Protein AF-A0A4Y3RTJ9-F1 (afdb_monomer)

Solvent-accessible surface area (backbone atoms only — not comparable to full-atom values): 9990 Å² total; per-residue (Å²): 138,80,82,85,71,85,78,72,70,74,82,81,74,58,22,88,74,75,71,53,76,77,57,84,62,80,76,72,77,71,94,59,103,63,83,80,79,71,45,93,40,73,66,45,46,49,51,51,48,50,71,74,58,58,79,80,72,78,69,58,68,41,58,15,80,60,82,54,52,73,35,67,49,74,90,59,96,73,84,76,72,59,45,78,41,74,64,41,48,50,49,48,52,51,50,50,54,50,52,52,51,50,54,50,51,53,53,51,53,51,52,51,53,52,50,53,50,51,50,50,53,51,50,44,60,72,71,46,52,61,52,59,53,50,52,54,51,52,50,52,53,52,52,50,50,53,52,53,50,51,56,53,51,60,64,70,64,56,79,85,127

Foldseek 3Di:
DDPPPPPPPPPLQQAPQPSDSPPPDDDPQPPDPDDGDNHPDPVSVVVVVCVVVPPDDQQDWDQAPQPGDTDRFPDDPDDTDRHRDPVSVVNVVVVVVVVVVVVVVVVVVVVVVVVVVVVVVVVCVVVPCVVVVVVVVVVVVVVVVVVVVVVVVVVVCPDDD

pLDDT: mean 81.37, std 14.15, range [45.62, 98.38]

Radius of gyration: 33.51 Å; Cα contacts (8 Å, |Δi|>4): 73; chains: 1; bounding box: 60×66×83 Å

Organism: NCBI:txid66892

Secondary structure (DSSP, 8-state):
-----TT--------TTT-----SSPPPPPSSSSPPPSSSSHHHHHHHHHHH-PPP-TT--EE-TTT--EE-----SSSPPSSSSHHHHHHHHHHHHHHHHHHHHHHHHHHHHHHHHHHHHHHHHHTTHHHHHHHHHHHHHHHHHHHHHHHHHHHHS----

Nearest PDB structures (foldseek):
  8ssr-assembly1_A  TM=3.883E-01  e=6.690E-01  Homo sapiens
  7rro-assembly1_k  TM=2.880E-01  e=1.541E+00  Bos taurus
  8to0-assembly1_Cp  TM=2.944E-01  e=2.880E+00  Mus musculus
  9cpb-assembly1_3U  TM=2.570E-01  e=2.880E+00  Bos taurus

Sequence (161 aa):
MADNEADRSPFLTTCPECGENEWREPYPPERGRGRPRVYCSEACQRRARRKFTAPYQPGEDRPCAHCGESFAPRATTGRPPQYCSPSCRQGANQQRKYDDYRAWSQVAAVTARLADLRDDIHSRRTRGSVKELQDLEAELKSLLTVVQYRLHAASLDGPPN

Structure (mmCIF, N/CA/C/O backbone):
data_AF-A0A4Y3RTJ9-F1
#
_entry.id   AF-A0A4Y3RTJ9-F1
#
loop_
_atom_site.group_PDB
_atom_site.id
_atom_site.type_symbol
_atom_site.label_atom_id
_atom_site.label_alt_id
_atom_site.label_comp_id
_atom_site.label_asym_id
_atom_site.label_entity_id
_atom_site.label_seq_id
_atom_site.pdbx_PDB_ins_code
_atom_site.Cartn_x
_atom_site.Cartn_y
_atom_site.Cartn_z
_atom_site.occupancy
_atom_site.B_iso_or_equiv
_atom_site.auth_seq_id
_atom_site.auth_comp_id
_atom_site.auth_asym_id
_atom_site.auth_atom_id
_atom_site.pdbx_PDB_model_num
ATOM 1 N N . MET A 1 1 ? 3.589 11.977 32.971 1.00 48.06 1 MET A N 1
ATOM 2 C CA . MET A 1 1 ? 3.873 12.119 31.531 1.00 48.06 1 MET A CA 1
ATOM 3 C C . MET A 1 1 ? 5.117 11.292 31.285 1.00 48.06 1 MET A C 1
ATOM 5 O O . MET A 1 1 ? 6.182 11.718 31.695 1.00 48.06 1 MET A O 1
ATOM 9 N N . ALA A 1 2 ? 4.945 10.046 30.845 1.00 54.25 2 ALA A N 1
ATOM 10 C CA . ALA A 1 2 ? 6.052 9.134 30.577 1.00 54.25 2 ALA A CA 1
ATOM 11 C C . ALA A 1 2 ? 6.362 9.241 29.086 1.00 54.25 2 ALA A C 1
ATOM 13 O O . ALA A 1 2 ? 5.491 8.964 28.258 1.00 54.25 2 ALA A O 1
ATOM 14 N N . ASP A 1 3 ? 7.557 9.726 28.774 1.00 47.97 3 ASP A N 1
ATOM 15 C CA . ASP A 1 3 ? 8.036 9.869 27.411 1.00 47.97 3 ASP A CA 1
ATOM 16 C C . ASP A 1 3 ? 8.157 8.485 26.769 1.00 47.97 3 ASP A C 1
ATOM 18 O O . ASP A 1 3 ? 8.818 7.575 27.268 1.00 47.97 3 ASP A O 1
ATOM 22 N N . ASN A 1 4 ? 7.420 8.307 25.676 1.00 53.19 4 ASN A N 1
ATOM 23 C CA . ASN A 1 4 ? 7.304 7.057 24.938 1.00 53.19 4 ASN A CA 1
ATOM 24 C C . ASN A 1 4 ? 8.523 6.921 24.008 1.00 53.19 4 ASN A C 1
ATOM 26 O O . ASN A 1 4 ? 8.447 7.133 22.799 1.00 53.19 4 ASN A O 1
ATOM 30 N N . GLU A 1 5 ? 9.685 6.672 24.612 1.00 56.00 5 GLU A N 1
ATOM 31 C CA . GLU A 1 5 ? 11.002 6.644 23.959 1.00 56.00 5 GLU A CA 1
ATOM 32 C C . GLU A 1 5 ? 11.326 5.287 23.298 1.00 56.00 5 GLU A C 1
ATOM 34 O O . GLU A 1 5 ? 12.337 5.147 22.612 1.00 56.00 5 GLU A O 1
ATOM 39 N N . ALA A 1 6 ? 10.451 4.288 23.459 1.00 53.81 6 ALA A N 1
ATOM 40 C CA . ALA A 1 6 ? 10.728 2.891 23.119 1.00 53.81 6 ALA A CA 1
ATOM 41 C C . ALA A 1 6 ? 10.525 2.506 21.639 1.00 53.81 6 ALA A C 1
ATOM 43 O O . ALA A 1 6 ? 10.928 1.412 21.258 1.00 53.81 6 ALA A O 1
ATOM 44 N N . ASP A 1 7 ? 9.951 3.373 20.796 1.00 49.62 7 ASP A N 1
ATOM 45 C CA . ASP A 1 7 ? 9.619 3.017 19.400 1.00 49.62 7 ASP A CA 1
ATOM 46 C C . ASP A 1 7 ? 10.445 3.774 18.346 1.00 49.62 7 ASP A C 1
ATOM 48 O O . ASP A 1 7 ? 10.116 3.841 17.162 1.00 49.62 7 ASP A O 1
ATOM 52 N N . ARG A 1 8 ? 11.580 4.349 18.758 1.00 51.84 8 ARG A N 1
ATOM 53 C CA . ARG A 1 8 ? 12.622 4.799 17.826 1.00 51.84 8 ARG A CA 1
ATOM 54 C C . ARG A 1 8 ? 13.572 3.648 17.544 1.00 51.84 8 ARG A C 1
ATOM 56 O O . ARG A 1 8 ? 14.760 3.735 17.842 1.00 51.84 8 ARG A O 1
ATOM 63 N N . SER A 1 9 ? 13.048 2.567 16.968 1.00 50.94 9 SER A N 1
ATOM 64 C CA . SER A 1 9 ? 13.908 1.537 16.396 1.00 50.94 9 SER A CA 1
ATOM 65 C C . SER A 1 9 ? 14.778 2.220 15.332 1.00 50.94 9 SER A C 1
ATOM 67 O O . SER A 1 9 ? 14.229 2.772 14.370 1.00 50.94 9 SER A O 1
ATOM 69 N N . PRO A 1 10 ? 16.110 2.311 15.512 1.00 60.16 10 PRO A N 1
ATOM 70 C CA . PRO A 1 10 ? 16.967 2.918 14.510 1.00 60.16 10 PRO A CA 1
ATOM 71 C C . PRO A 1 10 ? 16.766 2.099 13.244 1.00 60.16 10 PRO A C 1
ATOM 73 O O . PRO A 1 10 ? 16.926 0.884 13.274 1.00 60.16 10 PRO A O 1
ATOM 76 N N . PHE A 1 11 ? 16.350 2.745 12.155 1.00 57.81 11 PHE A N 1
ATOM 77 C CA . PHE A 1 11 ? 16.176 2.109 10.855 1.00 57.81 11 PHE A CA 1
ATOM 78 C C . PHE A 1 11 ? 17.503 1.464 10.437 1.00 57.81 11 PHE A C 1
ATOM 80 O O . PHE A 1 11 ? 18.333 2.106 9.787 1.00 57.81 11 PHE A O 1
ATOM 87 N N . LEU A 1 12 ? 17.724 0.212 10.846 1.00 57.16 12 LEU A N 1
ATOM 88 C CA . LEU A 1 12 ? 18.881 -0.596 10.496 1.00 57.16 12 LEU A CA 1
ATOM 89 C C . LEU A 1 12 ? 18.770 -0.876 9.004 1.00 57.16 12 LEU A C 1
ATOM 91 O O . LEU A 1 12 ? 18.181 -1.855 8.556 1.00 57.16 12 LEU A O 1
ATOM 95 N N . THR A 1 13 ? 19.272 0.070 8.222 1.00 65.25 13 THR A N 1
ATOM 96 C CA . THR A 1 13 ? 19.259 -0.014 6.773 1.00 65.25 13 THR A CA 1
ATOM 97 C C . THR A 1 13 ? 20.439 -0.889 6.394 1.00 65.25 13 THR A C 1
ATOM 99 O O . THR A 1 13 ? 21.591 -0.458 6.420 1.00 65.25 13 THR A O 1
ATOM 102 N N . THR A 1 14 ? 20.153 -2.153 6.110 1.00 76.69 14 THR A N 1
ATOM 103 C CA . THR A 1 14 ? 21.139 -3.120 5.629 1.00 76.69 14 THR A CA 1
ATOM 104 C C . THR A 1 14 ? 21.644 -2.676 4.256 1.00 76.69 14 THR A C 1
ATOM 106 O O . THR A 1 14 ? 20.840 -2.283 3.403 1.00 76.69 14 THR A O 1
ATOM 109 N N . CYS A 1 15 ? 22.954 -2.735 4.002 1.00 80.31 15 CYS A N 1
ATOM 110 C CA . CYS A 1 15 ? 23.484 -2.393 2.683 1.00 80.31 15 CYS A CA 1
ATOM 111 C C . CYS A 1 15 ? 22.989 -3.420 1.642 1.00 80.31 15 CYS A C 1
ATOM 113 O O . CYS A 1 15 ? 23.285 -4.609 1.780 1.00 80.31 15 CYS A O 1
ATOM 115 N N . PRO A 1 16 ? 22.299 -2.999 0.565 1.00 80.31 16 PRO A N 1
ATOM 116 C CA . PRO A 1 16 ? 21.662 -3.927 -0.375 1.00 80.31 16 PRO A CA 1
ATOM 117 C C . PRO A 1 16 ? 22.651 -4.722 -1.244 1.00 80.31 16 PRO A C 1
ATOM 119 O O . PRO A 1 16 ? 22.245 -5.662 -1.921 1.00 80.31 16 PRO A O 1
ATOM 122 N N . GLU A 1 17 ? 23.933 -4.345 -1.261 1.00 84.75 17 GLU A N 1
ATOM 123 C CA . GLU A 1 17 ? 24.946 -4.977 -2.118 1.00 84.75 17 GLU A CA 1
ATOM 124 C C . GLU A 1 17 ? 25.755 -6.066 -1.422 1.00 84.75 17 GLU A C 1
ATOM 126 O O . GLU A 1 17 ? 26.147 -7.028 -2.074 1.00 84.75 17 GLU A O 1
ATOM 131 N N . CYS A 1 18 ? 26.046 -5.912 -0.130 1.00 82.19 18 CYS A N 1
ATOM 132 C CA . CYS A 1 18 ? 26.815 -6.909 0.614 1.00 82.19 18 CYS A CA 1
ATOM 133 C C . CYS A 1 18 ? 25.944 -7.765 1.532 1.00 82.19 18 CYS A C 1
ATOM 135 O O . CYS A 1 18 ? 26.419 -8.802 1.970 1.00 82.19 18 CYS A O 1
ATOM 137 N N . GLY A 1 19 ? 24.697 -7.371 1.833 1.00 70.50 19 GLY A N 1
ATOM 138 C CA . GLY A 1 19 ? 23.807 -8.117 2.738 1.00 70.50 19 GLY A CA 1
ATOM 139 C C . GLY A 1 19 ? 24.299 -8.192 4.191 1.00 70.50 19 GLY A C 1
ATOM 140 O O . GLY A 1 19 ? 23.552 -8.589 5.078 1.00 70.50 19 GLY A O 1
ATOM 141 N N . GLU A 1 20 ? 25.538 -7.781 4.442 1.00 59.91 20 GLU A N 1
ATOM 142 C CA . GLU A 1 20 ? 26.139 -7.708 5.755 1.00 59.91 20 GLU A CA 1
ATOM 143 C C . GLU A 1 20 ? 25.574 -6.522 6.533 1.00 59.91 20 GLU A C 1
ATOM 145 O O . GLU A 1 20 ? 25.625 -5.364 6.106 1.00 59.91 20 GLU A O 1
ATOM 150 N N . ASN A 1 21 ? 25.118 -6.841 7.741 1.00 57.22 21 ASN A N 1
ATOM 151 C CA . ASN A 1 21 ? 24.955 -5.899 8.838 1.00 57.22 21 ASN A CA 1
ATOM 152 C C . ASN A 1 21 ? 26.293 -5.666 9.553 1.00 57.22 21 ASN A C 1
ATOM 154 O O . ASN A 1 21 ? 26.288 -5.416 10.756 1.00 57.22 21 ASN A O 1
ATOM 158 N N . GLU A 1 22 ? 27.437 -5.784 8.866 1.00 45.62 22 GLU A N 1
ATOM 159 C CA . GLU A 1 22 ? 28.748 -5.485 9.454 1.00 45.62 22 GLU A CA 1
ATOM 160 C C . GLU A 1 22 ? 28.927 -3.969 9.599 1.00 45.62 22 GLU A C 1
ATOM 162 O O . GLU A 1 22 ? 29.786 -3.327 9.000 1.00 45.62 22 GLU A O 1
ATOM 167 N N . TRP A 1 23 ? 28.101 -3.377 10.455 1.00 51.34 23 TRP A N 1
ATOM 168 C CA . TRP A 1 23 ? 28.508 -2.218 11.216 1.00 51.34 23 TRP A CA 1
ATOM 169 C C . TRP A 1 23 ? 29.436 -2.724 12.322 1.00 51.34 23 TRP A C 1
ATOM 171 O O . TRP A 1 23 ? 29.009 -3.042 13.431 1.00 51.34 23 TRP A O 1
ATOM 181 N N . ARG A 1 24 ? 30.739 -2.756 12.023 1.00 51.19 24 ARG A N 1
ATOM 182 C CA . ARG A 1 24 ? 31.718 -2.296 13.013 1.00 51.19 24 ARG A CA 1
ATOM 183 C C . ARG A 1 24 ? 31.324 -0.856 13.340 1.00 51.19 24 ARG A C 1
ATOM 185 O O . ARG A 1 24 ? 31.635 0.033 12.563 1.00 51.19 24 ARG A O 1
ATOM 192 N N . GLU A 1 25 ? 30.570 -0.694 14.423 1.00 55.47 25 GLU A N 1
ATOM 193 C CA . GLU A 1 25 ? 30.001 0.560 14.931 1.00 55.47 25 GLU A CA 1
ATOM 194 C C . GLU A 1 25 ? 29.034 1.284 13.962 1.00 55.47 25 GLU A C 1
ATOM 196 O O . GLU A 1 25 ? 29.367 1.566 12.810 1.00 55.47 25 GLU A O 1
ATOM 201 N N . PRO A 1 26 ? 27.800 1.614 14.391 1.00 58.25 26 PRO A N 1
ATOM 202 C CA . PRO A 1 26 ? 26.914 2.447 13.588 1.00 58.25 26 PRO A CA 1
ATOM 203 C C . PRO A 1 26 ? 27.612 3.786 13.342 1.00 58.25 26 PRO A C 1
ATOM 205 O O . PRO A 1 26 ? 27.898 4.514 14.294 1.00 58.25 26 PRO A O 1
ATOM 208 N N . TYR A 1 27 ? 27.899 4.120 12.078 1.00 58.72 27 TYR A N 1
ATOM 209 C CA . TYR A 1 27 ? 28.420 5.448 11.766 1.00 58.72 27 TYR A CA 1
ATOM 210 C C . TYR A 1 27 ? 27.411 6.463 12.307 1.00 58.72 27 TYR A C 1
ATOM 212 O O . TYR A 1 27 ? 26.230 6.387 11.942 1.00 58.72 27 TYR A O 1
ATOM 220 N N . PRO A 1 28 ? 27.829 7.387 13.190 1.00 60.97 28 PRO A N 1
ATOM 221 C CA . PRO A 1 28 ? 26.917 8.381 13.715 1.00 60.97 28 PRO A CA 1
ATOM 222 C C . PRO A 1 28 ? 26.323 9.128 12.519 1.00 60.97 28 PRO A C 1
ATOM 224 O O . PRO A 1 28 ? 27.076 9.482 11.604 1.00 60.97 28 PRO A O 1
ATOM 227 N N . PRO A 1 29 ? 24.995 9.341 12.477 1.00 62.75 29 PRO A N 1
ATOM 228 C CA . PRO A 1 29 ? 24.395 10.120 11.409 1.00 62.75 29 PRO A CA 1
ATOM 229 C C . PRO A 1 29 ? 25.147 11.446 11.349 1.00 62.75 29 PRO A C 1
ATOM 231 O O . PRO A 1 29 ? 25.233 12.152 12.359 1.00 62.75 29 PRO A O 1
ATOM 234 N N . GLU A 1 30 ? 25.758 11.741 10.198 1.00 61.38 30 GLU A N 1
ATOM 235 C CA . GLU A 1 30 ? 26.420 13.021 9.979 1.00 61.38 30 GLU A CA 1
ATOM 236 C C . GLU A 1 30 ? 25.418 14.098 10.390 1.00 61.38 30 GLU A C 1
ATOM 238 O O . GLU A 1 30 ? 24.304 14.154 9.862 1.00 61.38 30 GLU A O 1
ATOM 243 N N . ARG A 1 31 ? 25.763 14.895 11.410 1.00 62.03 31 ARG A N 1
ATOM 244 C CA . ARG A 1 31 ? 24.905 15.975 11.900 1.00 62.03 31 ARG A CA 1
ATOM 245 C C . ARG A 1 31 ? 24.865 17.057 10.821 1.00 62.03 31 ARG A C 1
ATOM 247 O O . ARG A 1 31 ? 25.603 18.033 10.872 1.00 62.03 31 ARG A O 1
ATOM 254 N N . GLY A 1 32 ? 24.032 16.850 9.810 1.00 73.56 32 GLY A N 1
ATOM 255 C CA . GLY A 1 32 ? 23.887 17.704 8.643 1.00 73.56 32 GLY A CA 1
ATOM 256 C C . GLY A 1 32 ? 22.532 17.486 7.978 1.00 73.56 32 GLY A C 1
ATOM 257 O O . GLY A 1 32 ? 21.913 16.434 8.123 1.00 73.56 32 GLY A O 1
ATOM 258 N N . ARG A 1 33 ? 22.046 18.491 7.237 1.00 72.50 33 ARG A N 1
ATOM 259 C CA . ARG A 1 33 ? 20.776 18.439 6.482 1.00 72.50 33 ARG A CA 1
ATOM 260 C C . ARG A 1 33 ? 20.889 17.564 5.217 1.00 72.50 33 ARG A C 1
ATOM 262 O O . ARG A 1 33 ? 20.487 17.981 4.135 1.00 72.50 33 ARG A O 1
ATOM 269 N N . GLY A 1 34 ? 21.497 16.385 5.334 1.00 75.38 34 GLY A N 1
ATOM 270 C CA . GLY A 1 34 ? 21.735 15.445 4.242 1.00 75.38 34 GLY A CA 1
ATOM 271 C C . GLY A 1 34 ? 20.828 14.222 4.331 1.00 75.38 34 GLY A C 1
ATOM 272 O O . GLY A 1 34 ? 20.486 13.760 5.418 1.00 75.38 34 GLY A O 1
ATOM 273 N N . ARG A 1 35 ? 20.442 13.670 3.174 1.00 77.38 35 ARG A N 1
ATOM 274 C CA . ARG A 1 35 ? 19.800 12.351 3.123 1.00 77.38 35 ARG A CA 1
ATOM 275 C C . ARG A 1 35 ? 20.816 11.306 3.616 1.00 77.38 35 ARG A C 1
ATOM 277 O O . ARG A 1 35 ? 21.933 11.309 3.095 1.00 77.38 35 ARG A O 1
ATOM 284 N N . PRO A 1 36 ? 20.455 10.413 4.555 1.00 75.50 36 PRO A N 1
ATOM 285 C CA . PRO A 1 36 ? 21.353 9.362 5.028 1.00 75.50 36 PRO A CA 1
ATOM 286 C C . PRO A 1 36 ? 21.938 8.545 3.871 1.00 75.50 36 PRO A C 1
ATOM 288 O O . PRO A 1 36 ? 21.254 8.282 2.873 1.00 75.50 36 PRO A O 1
ATOM 291 N N . ARG A 1 37 ? 23.206 8.137 3.994 1.00 75.06 37 ARG A N 1
ATOM 292 C CA . ARG A 1 37 ? 23.849 7.269 2.999 1.00 75.06 37 ARG A CA 1
ATOM 293 C C . ARG A 1 37 ? 23.193 5.884 3.043 1.00 75.06 37 ARG A C 1
ATOM 295 O O . ARG A 1 37 ? 23.034 5.304 4.106 1.00 75.06 37 ARG A O 1
ATOM 302 N N . VAL A 1 38 ? 22.821 5.364 1.871 1.00 84.00 38 VAL A N 1
ATOM 303 C CA . VAL A 1 38 ? 22.146 4.054 1.711 1.00 84.00 38 VAL A CA 1
ATOM 304 C C . VAL A 1 38 ? 23.146 2.891 1.629 1.00 84.00 38 VAL A C 1
ATOM 306 O O . VAL A 1 38 ? 22.790 1.737 1.837 1.00 84.00 38 VAL A O 1
ATOM 309 N N . TYR A 1 39 ? 24.405 3.183 1.304 1.00 84.75 39 TYR A N 1
ATOM 310 C CA . TYR A 1 39 ? 25.447 2.184 1.078 1.00 84.75 39 TYR A CA 1
ATOM 311 C C . TYR A 1 39 ? 26.547 2.340 2.125 1.00 84.75 39 TYR A C 1
ATOM 313 O O . TYR A 1 39 ? 26.950 3.465 2.417 1.00 84.75 39 TYR A O 1
ATOM 321 N N . CYS A 1 40 ? 27.074 1.221 2.629 1.00 82.88 40 CYS A N 1
ATOM 322 C CA . CYS A 1 40 ? 28.145 1.215 3.634 1.00 82.88 40 CYS A CA 1
ATOM 323 C C . CYS A 1 40 ? 29.485 1.768 3.112 1.00 82.88 40 CYS A C 1
ATOM 325 O O . CYS A 1 40 ? 30.355 2.135 3.891 1.00 82.88 40 CYS A O 1
ATOM 327 N N . SER A 1 41 ? 29.672 1.840 1.791 1.00 85.62 41 SER A N 1
ATOM 328 C CA . SER A 1 41 ? 30.887 2.372 1.173 1.00 85.62 41 SER A CA 1
ATOM 329 C C . SER A 1 41 ? 30.632 2.899 -0.241 1.00 85.62 41 SER A C 1
ATOM 331 O O . SER A 1 41 ? 29.689 2.483 -0.921 1.00 85.62 41 SER A O 1
ATOM 333 N N . GLU A 1 42 ? 31.531 3.761 -0.726 1.00 86.06 42 GLU A N 1
ATOM 334 C CA . GLU A 1 42 ? 31.589 4.167 -2.140 1.00 86.06 42 GLU A CA 1
ATOM 335 C C . GLU A 1 42 ? 31.750 2.958 -3.076 1.00 86.06 42 GLU A C 1
ATOM 337 O O . GLU A 1 42 ? 31.206 2.940 -4.179 1.00 86.06 42 GLU A O 1
ATOM 342 N N . ALA A 1 43 ? 32.457 1.909 -2.638 1.00 88.25 43 ALA A N 1
ATOM 343 C CA . ALA A 1 43 ? 32.599 0.674 -3.404 1.00 88.25 43 ALA A CA 1
ATOM 344 C C . ALA A 1 43 ? 31.246 -0.037 -3.585 1.00 88.25 43 ALA A C 1
ATOM 346 O O . ALA A 1 43 ? 30.892 -0.391 -4.711 1.00 88.25 43 ALA A O 1
ATOM 347 N N . CYS A 1 44 ? 30.453 -0.176 -2.515 1.00 88.31 44 CYS A N 1
ATOM 348 C CA . CYS A 1 44 ? 29.085 -0.698 -2.593 1.00 88.31 44 CYS A CA 1
ATOM 349 C C . CYS A 1 44 ? 28.193 0.188 -3.463 1.00 88.31 44 CYS A C 1
ATOM 351 O O . CYS A 1 44 ? 27.498 -0.319 -4.337 1.00 88.31 44 CYS A O 1
ATOM 353 N N . GLN A 1 45 ? 28.273 1.511 -3.314 1.00 89.62 45 GLN A N 1
ATOM 354 C CA . GLN A 1 45 ? 27.510 2.424 -4.161 1.00 89.62 45 GLN A CA 1
ATOM 355 C C . GLN A 1 45 ? 27.855 2.262 -5.650 1.00 89.62 45 GLN A C 1
ATOM 357 O O . GLN A 1 45 ? 26.962 2.278 -6.500 1.00 89.62 45 GLN A O 1
ATOM 362 N N . ARG A 1 46 ? 29.136 2.081 -5.993 1.00 88.12 46 ARG A N 1
ATOM 363 C CA . ARG A 1 46 ? 29.570 1.827 -7.376 1.00 88.12 46 ARG A CA 1
ATOM 364 C C . ARG A 1 46 ? 29.093 0.469 -7.890 1.00 88.12 46 ARG A C 1
ATOM 366 O O . ARG A 1 46 ? 28.675 0.408 -9.044 1.00 88.12 46 ARG A O 1
ATOM 373 N N . ARG A 1 47 ? 29.129 -0.591 -7.073 1.00 87.38 47 ARG A N 1
ATOM 374 C CA . ARG A 1 47 ? 28.596 -1.921 -7.436 1.00 87.38 47 ARG A CA 1
ATOM 375 C C . ARG A 1 47 ? 27.098 -1.866 -7.723 1.00 87.38 47 ARG A C 1
ATOM 377 O O . ARG A 1 47 ? 26.695 -2.257 -8.817 1.00 87.38 47 ARG A O 1
ATOM 384 N N . ALA A 1 48 ? 26.328 -1.241 -6.831 1.00 87.88 48 ALA A N 1
ATOM 385 C CA . ALA A 1 48 ? 24.900 -1.015 -7.031 1.00 87.88 48 ALA A CA 1
ATOM 386 C C . ALA A 1 48 ? 24.636 -0.263 -8.333 1.00 87.88 48 ALA A C 1
ATOM 388 O O . ALA A 1 48 ? 23.872 -0.719 -9.180 1.00 87.88 48 ALA A O 1
ATOM 389 N N . ARG A 1 49 ? 25.328 0.866 -8.549 1.00 86.12 49 ARG A N 1
ATOM 390 C CA . ARG A 1 49 ? 25.197 1.635 -9.793 1.00 86.12 49 ARG A CA 1
ATOM 391 C C . ARG A 1 49 ? 25.476 0.764 -11.015 1.00 86.12 49 ARG A C 1
ATOM 393 O O . ARG A 1 49 ? 24.634 0.736 -11.899 1.00 86.12 49 ARG A O 1
ATOM 400 N N . ARG A 1 50 ? 26.576 0.002 -11.031 1.00 84.19 50 ARG A N 1
ATOM 401 C CA . ARG A 1 50 ? 26.931 -0.902 -12.141 1.00 84.19 50 ARG A CA 1
ATOM 402 C C . ARG A 1 50 ? 25.851 -1.943 -12.426 1.00 84.19 50 ARG A C 1
ATOM 404 O O . ARG A 1 50 ? 25.544 -2.169 -13.592 1.00 84.19 50 ARG A O 1
ATOM 411 N N . LYS A 1 51 ? 25.253 -2.531 -11.384 1.00 81.31 51 LYS A N 1
ATOM 412 C CA . LYS A 1 51 ? 24.168 -3.516 -11.507 1.00 81.31 51 LYS A CA 1
ATOM 413 C C . LYS A 1 51 ? 22.938 -2.932 -12.207 1.00 81.31 51 LYS A C 1
ATOM 415 O O . LYS A 1 51 ? 22.308 -3.612 -13.009 1.00 81.31 51 LYS A O 1
ATOM 420 N N . PHE A 1 52 ? 22.626 -1.662 -11.949 1.00 73.12 52 PHE A N 1
ATOM 421 C CA . PHE A 1 52 ? 21.491 -0.968 -12.569 1.00 73.12 52 PHE A CA 1
ATOM 422 C C . PHE A 1 52 ? 21.835 -0.223 -13.867 1.00 73.12 52 PHE A C 1
ATOM 424 O O . PHE A 1 52 ? 20.924 0.169 -14.593 1.00 73.12 52 PHE A O 1
ATOM 431 N N . THR A 1 53 ? 23.119 -0.025 -14.175 1.00 73.25 53 THR A N 1
ATOM 432 C CA . THR A 1 53 ? 23.597 0.616 -15.411 1.00 73.25 53 THR A CA 1
ATOM 433 C C . THR A 1 53 ? 24.131 -0.383 -16.434 1.00 73.25 53 THR A C 1
ATOM 435 O O . THR A 1 53 ? 24.889 0.024 -17.313 1.00 73.25 53 THR A O 1
ATOM 438 N N . ALA A 1 54 ? 23.792 -1.673 -16.330 1.00 67.94 54 ALA A N 1
ATOM 439 C CA . ALA A 1 54 ? 24.082 -2.612 -17.410 1.00 67.94 54 ALA A CA 1
ATOM 440 C C . ALA A 1 54 ? 23.570 -2.007 -18.735 1.00 67.94 54 ALA A C 1
ATOM 442 O O . ALA A 1 54 ? 22.439 -1.505 -18.766 1.00 67.94 54 ALA A O 1
ATOM 443 N N . PRO A 1 55 ? 24.408 -1.952 -19.787 1.00 67.81 55 PRO A N 1
ATOM 444 C CA . PRO A 1 55 ? 24.045 -1.287 -21.026 1.00 67.81 55 PRO A CA 1
ATOM 445 C C . PRO A 1 55 ? 22.794 -1.952 -21.592 1.00 67.81 55 PRO A C 1
ATOM 447 O O . PRO A 1 55 ? 22.743 -3.166 -21.772 1.00 67.81 55 PRO A O 1
ATOM 450 N N . TYR A 1 56 ? 21.768 -1.139 -21.830 1.00 70.12 56 TYR A N 1
ATOM 451 C CA . TYR A 1 56 ? 20.575 -1.569 -22.541 1.00 70.12 56 TYR A CA 1
ATOM 452 C C . TYR A 1 56 ? 20.990 -2.082 -23.924 1.00 70.12 56 TYR A C 1
ATOM 454 O O . TYR A 1 56 ? 21.633 -1.340 -24.667 1.00 70.12 56 TYR A O 1
ATOM 462 N N . GLN A 1 57 ? 20.637 -3.328 -24.255 1.00 76.00 57 GLN A N 1
ATOM 463 C CA . GLN A 1 57 ? 20.802 -3.845 -25.610 1.00 76.00 57 GLN A CA 1
ATOM 464 C C . GLN A 1 57 ? 19.673 -3.273 -26.482 1.00 76.00 57 GLN A C 1
ATOM 466 O O . GLN A 1 57 ? 18.502 -3.573 -26.237 1.00 76.00 57 GLN A O 1
ATOM 471 N N . PRO A 1 58 ? 19.972 -2.390 -27.452 1.00 74.12 58 PRO A N 1
ATOM 472 C CA . PRO A 1 58 ? 18.946 -1.848 -28.327 1.00 74.12 58 PRO A CA 1
ATOM 473 C C . PRO A 1 58 ? 18.369 -2.964 -29.200 1.00 74.12 58 PRO A C 1
ATOM 475 O O . PRO A 1 58 ? 19.125 -3.693 -29.833 1.00 74.12 58 PRO A O 1
ATOM 478 N N . GLY A 1 59 ? 17.040 -3.051 -29.274 1.00 79.75 59 GLY A N 1
ATOM 479 C CA . GLY A 1 59 ? 16.344 -3.952 -30.200 1.00 79.75 59 GLY A CA 1
ATOM 480 C C . GLY A 1 59 ? 15.708 -5.188 -29.567 1.00 79.75 59 GLY A C 1
ATOM 481 O O . GLY A 1 59 ? 15.028 -5.920 -30.275 1.00 79.75 59 GLY A O 1
ATOM 482 N N . GLU A 1 60 ? 15.863 -5.409 -28.260 1.00 88.56 60 GLU A N 1
ATOM 483 C CA . GLU A 1 60 ? 15.089 -6.439 -27.563 1.00 88.56 60 GLU A CA 1
ATOM 484 C C . GLU A 1 60 ? 13.650 -5.962 -27.322 1.00 88.56 60 GLU A C 1
ATOM 486 O O . GLU A 1 60 ? 13.425 -4.898 -26.731 1.00 88.56 60 GLU A O 1
ATOM 491 N N . ASP A 1 61 ? 12.674 -6.761 -27.758 1.00 93.88 61 ASP A N 1
ATOM 492 C CA . ASP A 1 61 ? 11.261 -6.527 -27.468 1.00 93.88 61 ASP A CA 1
ATOM 493 C C . ASP A 1 61 ? 10.987 -6.659 -25.969 1.00 93.88 61 ASP A C 1
ATOM 495 O O . ASP A 1 61 ? 11.474 -7.566 -25.289 1.00 93.88 61 ASP A O 1
ATOM 499 N N . ARG A 1 62 ? 10.179 -5.740 -25.434 1.00 93.12 62 ARG A N 1
ATOM 500 C CA . ARG A 1 62 ? 9.811 -5.722 -24.013 1.00 93.12 62 ARG A CA 1
ATOM 501 C C . ARG A 1 62 ? 8.305 -5.563 -23.846 1.00 93.12 62 ARG A C 1
ATOM 503 O O . ARG A 1 62 ? 7.695 -4.822 -24.614 1.00 93.12 62 ARG A O 1
ATOM 510 N N . PRO A 1 63 ? 7.698 -6.180 -22.819 1.00 96.94 63 PRO A N 1
ATOM 511 C CA . PRO A 1 63 ? 6.282 -5.988 -22.544 1.00 96.94 63 PRO A CA 1
ATOM 512 C C . PRO A 1 63 ? 6.024 -4.582 -21.992 1.00 96.94 63 PRO A C 1
ATOM 514 O O . PRO A 1 63 ? 6.752 -4.081 -21.126 1.00 96.94 63 PRO A O 1
ATOM 517 N N . CYS A 1 64 ? 4.964 -3.934 -22.467 1.00 97.38 64 CYS A N 1
ATOM 518 C CA . CYS A 1 64 ? 4.500 -2.667 -21.926 1.00 97.38 64 CYS A CA 1
ATOM 519 C C . CYS A 1 64 ? 4.032 -2.834 -20.477 1.00 97.38 64 CYS A C 1
ATOM 521 O O . CYS A 1 64 ? 3.162 -3.647 -20.185 1.00 97.38 64 CYS A O 1
ATOM 523 N N . ALA A 1 65 ? 4.517 -1.979 -19.572 1.00 97.06 65 ALA A N 1
ATOM 524 C CA . ALA A 1 65 ? 4.139 -2.012 -18.155 1.00 97.06 65 ALA A CA 1
ATOM 525 C C . ALA A 1 65 ? 2.662 -1.656 -17.866 1.00 97.06 65 ALA A C 1
ATOM 527 O O . ALA A 1 65 ? 2.251 -1.693 -16.711 1.00 97.06 65 ALA A O 1
ATOM 528 N N . HIS A 1 66 ? 1.883 -1.263 -18.882 1.00 98.19 66 HIS A N 1
ATOM 529 C CA . HIS A 1 66 ? 0.458 -0.951 -18.746 1.00 98.19 66 HIS A CA 1
ATOM 530 C C . HIS A 1 66 ? -0.436 -1.979 -19.441 1.00 98.19 66 HIS A C 1
ATOM 532 O O . HIS A 1 66 ? -1.268 -2.587 -18.780 1.00 98.19 66 HIS A O 1
ATOM 538 N N . CYS A 1 67 ? -0.269 -2.176 -20.754 1.00 97.94 67 CYS A N 1
ATOM 539 C CA . CYS A 1 67 ? -1.114 -3.084 -21.536 1.00 97.94 67 CYS A CA 1
ATOM 540 C C . CYS A 1 67 ? -0.521 -4.490 -21.726 1.00 97.94 67 CYS A C 1
ATOM 542 O O . CYS A 1 67 ? -1.217 -5.371 -22.212 1.00 97.94 67 CYS A O 1
ATOM 544 N N . GLY A 1 68 ? 0.752 -4.709 -21.381 1.00 97.69 68 GLY A N 1
ATOM 545 C CA . GLY A 1 68 ? 1.444 -5.990 -21.565 1.00 97.69 68 GLY A CA 1
ATOM 546 C C . GLY A 1 68 ? 1.951 -6.264 -22.984 1.00 97.69 68 GLY A C 1
ATOM 547 O O . GLY A 1 68 ? 2.751 -7.175 -23.162 1.00 97.69 68 GLY A O 1
ATOM 548 N N . GLU A 1 69 ? 1.550 -5.471 -23.978 1.00 97.88 69 GLU A N 1
ATOM 549 C CA . GLU A 1 69 ? 1.943 -5.667 -25.378 1.00 97.88 69 GLU A CA 1
ATOM 550 C C . GLU A 1 69 ? 3.457 -5.509 -25.580 1.00 97.88 69 GLU A C 1
ATOM 552 O O . GLU A 1 69 ? 4.072 -4.580 -25.044 1.00 97.88 69 GLU A O 1
ATOM 557 N N . SER A 1 70 ? 4.055 -6.422 -26.348 1.00 97.25 70 SER A N 1
ATOM 558 C CA . SER A 1 70 ? 5.475 -6.376 -26.701 1.00 97.25 70 SER A CA 1
ATOM 559 C C . SER A 1 70 ? 5.761 -5.205 -27.638 1.00 97.25 70 SER A C 1
ATOM 561 O O . SER A 1 70 ? 5.063 -5.010 -28.630 1.00 97.25 70 SER A O 1
ATOM 563 N N . PHE A 1 71 ? 6.799 -4.425 -27.342 1.00 96.31 71 PHE A N 1
ATOM 564 C CA . PHE A 1 71 ? 7.250 -3.339 -28.208 1.00 96.31 71 PHE A CA 1
ATOM 565 C C . PHE A 1 71 ? 8.775 -3.223 -28.211 1.00 96.31 71 PHE A C 1
ATOM 567 O O . PHE A 1 71 ? 9.419 -3.397 -27.173 1.00 96.31 71 PHE A O 1
ATOM 574 N N . ALA A 1 72 ? 9.332 -2.849 -29.364 1.00 94.12 72 ALA A N 1
ATOM 575 C CA . ALA A 1 72 ? 10.744 -2.525 -29.521 1.00 94.12 72 ALA A CA 1
ATOM 576 C C . ALA A 1 72 ? 11.010 -1.093 -29.008 1.00 94.12 72 ALA A C 1
ATOM 578 O O . ALA A 1 72 ? 10.536 -0.115 -29.608 1.00 94.12 72 ALA A O 1
ATOM 579 N N . PRO A 1 73 ? 11.755 -0.903 -27.905 1.00 90.88 73 PRO A N 1
ATOM 580 C CA . PRO A 1 73 ? 12.034 0.426 -27.383 1.00 90.88 73 PRO A CA 1
ATOM 581 C C . PRO A 1 73 ? 13.006 1.157 -28.315 1.00 90.88 73 PRO A C 1
ATOM 583 O O . PRO A 1 73 ? 14.087 0.654 -28.630 1.00 90.88 73 PRO A O 1
ATOM 586 N N . ARG A 1 74 ? 12.651 2.381 -28.724 1.00 88.50 74 ARG A N 1
ATOM 587 C CA . ARG A 1 74 ? 13.545 3.233 -29.524 1.00 88.50 74 ARG A CA 1
ATOM 588 C C . ARG A 1 74 ? 14.835 3.508 -28.750 1.00 88.50 74 ARG A C 1
ATOM 590 O O . ARG A 1 74 ? 14.790 3.750 -27.545 1.00 88.50 74 ARG A O 1
ATOM 597 N N . ALA A 1 75 ? 15.971 3.507 -29.447 1.00 82.06 75 ALA A N 1
ATOM 598 C CA . ALA A 1 75 ? 17.249 3.892 -28.864 1.00 82.06 75 ALA A CA 1
ATOM 599 C C . ALA A 1 75 ? 17.182 5.362 -28.412 1.00 82.06 75 ALA A C 1
ATOM 601 O O . ALA A 1 75 ? 17.182 6.282 -29.226 1.00 82.06 75 ALA A O 1
ATOM 602 N N . THR A 1 76 ? 17.078 5.576 -27.103 1.00 80.44 76 THR A N 1
ATOM 603 C CA . THR A 1 76 ? 17.090 6.899 -26.473 1.00 80.44 76 THR A CA 1
ATOM 604 C C . THR A 1 76 ? 18.288 7.010 -25.545 1.00 80.44 76 THR A C 1
ATOM 606 O O . THR A 1 76 ? 18.661 6.033 -24.896 1.00 80.44 76 THR A O 1
ATOM 609 N N . THR A 1 77 ? 18.870 8.200 -25.421 1.00 86.00 77 THR A N 1
ATOM 610 C CA . THR A 1 77 ? 19.885 8.469 -24.401 1.00 86.00 77 THR A CA 1
ATOM 611 C C . THR A 1 77 ? 19.255 8.348 -23.005 1.00 86.00 77 THR A C 1
ATOM 613 O O . THR A 1 77 ? 18.334 9.084 -22.657 1.00 86.00 77 THR A O 1
ATOM 616 N N . GLY A 1 78 ? 19.721 7.390 -22.196 1.00 84.88 78 GLY A N 1
ATOM 617 C CA . GLY A 1 78 ? 19.282 7.207 -20.807 1.00 84.88 78 GLY A CA 1
ATOM 618 C C . GLY A 1 78 ? 18.448 5.947 -20.552 1.00 84.88 78 GLY A C 1
ATOM 619 O O . GLY A 1 78 ? 18.724 4.880 -21.095 1.00 84.88 78 GLY A O 1
ATOM 620 N N . ARG A 1 79 ? 17.465 6.049 -19.644 1.00 84.94 79 ARG A N 1
ATOM 621 C CA . ARG A 1 79 ? 16.644 4.906 -19.212 1.00 84.94 79 ARG A CA 1
ATOM 622 C C . ARG A 1 79 ? 15.676 4.497 -20.336 1.00 84.94 79 ARG A C 1
ATOM 624 O O . ARG A 1 79 ? 14.912 5.356 -20.775 1.00 84.94 79 ARG A O 1
ATOM 631 N N . PRO A 1 80 ? 15.632 3.213 -20.739 1.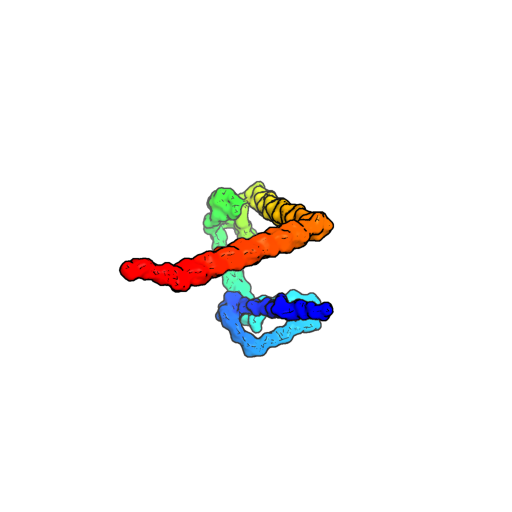00 87.00 80 PRO A N 1
ATOM 632 C CA . PRO A 1 80 ? 14.696 2.742 -21.757 1.00 87.00 80 PRO A CA 1
ATOM 633 C C . PRO A 1 80 ? 13.232 3.026 -21.380 1.00 87.00 80 PRO A C 1
ATOM 635 O O . PRO A 1 80 ? 12.882 2.934 -20.193 1.00 87.00 80 PRO A O 1
ATOM 638 N N . PRO A 1 81 ? 12.360 3.346 -22.353 1.00 92.19 81 PRO A N 1
ATOM 639 C CA . PRO A 1 81 ? 10.946 3.569 -22.082 1.00 92.19 81 PRO A CA 1
ATOM 640 C C . PRO A 1 81 ? 10.273 2.277 -21.596 1.00 92.19 81 PRO A C 1
ATOM 642 O O . PRO A 1 81 ? 10.604 1.180 -22.032 1.00 92.19 81 PRO A O 1
ATOM 645 N N . GLN A 1 82 ? 9.317 2.415 -20.673 1.00 95.50 82 GLN A N 1
ATOM 646 C CA . GLN A 1 82 ? 8.569 1.291 -20.081 1.00 95.50 82 GLN A CA 1
ATOM 647 C C . GLN A 1 82 ? 7.192 1.063 -20.725 1.00 95.50 82 GLN A C 1
ATOM 649 O O . GLN A 1 82 ? 6.494 0.109 -20.384 1.00 95.50 82 GLN A O 1
ATOM 654 N N . TYR A 1 83 ? 6.770 1.966 -21.609 1.00 97.12 83 TYR A N 1
ATOM 655 C CA . TYR A 1 83 ? 5.432 1.981 -22.191 1.00 97.12 83 TYR A CA 1
ATOM 656 C C . TYR A 1 83 ? 5.543 2.024 -23.711 1.00 97.12 83 TYR A C 1
ATOM 658 O O . TYR A 1 83 ? 6.369 2.781 -24.226 1.00 97.12 83 TYR A O 1
ATOM 666 N N . CYS A 1 84 ? 4.693 1.264 -24.405 1.00 96.62 84 CYS A N 1
ATOM 667 C CA . CYS A 1 84 ? 4.679 1.214 -25.868 1.00 96.62 84 CYS A CA 1
ATOM 668 C C . CYS A 1 84 ? 4.248 2.549 -26.499 1.00 96.62 84 CYS A C 1
ATOM 670 O O . CYS A 1 84 ? 4.642 2.870 -27.616 1.00 96.62 84 CYS A O 1
ATOM 672 N N . SER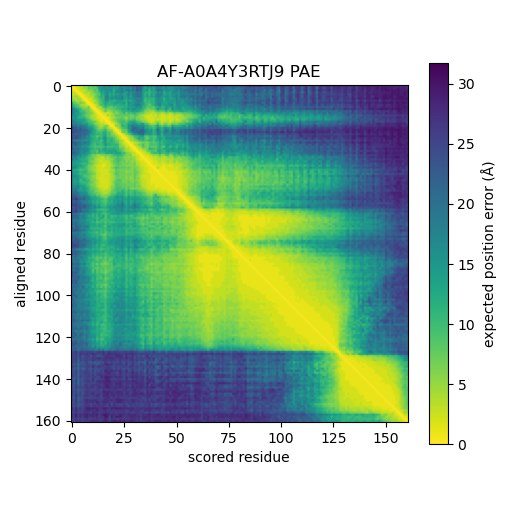 A 1 85 ? 3.467 3.358 -25.773 1.00 96.75 85 SER A N 1
ATOM 673 C CA . SER A 1 85 ? 2.890 4.608 -26.269 1.00 96.75 85 SER A CA 1
ATOM 674 C C . SER A 1 85 ? 2.690 5.657 -25.160 1.00 96.75 85 SER A C 1
ATOM 676 O O . SER A 1 85 ? 2.619 5.318 -23.969 1.00 96.75 85 SER A O 1
ATOM 678 N N . PRO A 1 86 ? 2.558 6.953 -25.520 1.00 97.12 86 PRO A N 1
ATOM 679 C CA . PRO A 1 86 ? 2.185 8.004 -24.573 1.00 97.12 86 PRO A CA 1
ATOM 680 C C . PRO A 1 86 ? 0.837 7.755 -23.882 1.00 97.12 86 PRO A C 1
ATOM 682 O O . PRO A 1 86 ? 0.708 8.065 -22.698 1.00 97.12 86 PRO A O 1
ATOM 685 N N . SER A 1 87 ? -0.138 7.162 -24.580 1.00 98.25 87 SER A N 1
ATOM 686 C CA . SER A 1 87 ? -1.442 6.809 -24.006 1.00 98.25 87 SER A CA 1
ATOM 687 C C . SER A 1 87 ? -1.301 5.743 -22.921 1.00 98.25 87 SER A C 1
ATOM 689 O O . SER A 1 87 ? -1.815 5.938 -21.824 1.00 98.25 87 SER A O 1
ATOM 691 N N . CYS A 1 88 ? -0.513 4.685 -23.147 1.00 98.38 88 CYS A N 1
ATOM 692 C CA . CYS A 1 88 ? -0.240 3.673 -22.121 1.00 98.38 88 CYS A CA 1
ATOM 693 C C . CYS A 1 88 ? 0.466 4.250 -20.888 1.00 98.38 88 CYS A C 1
ATOM 695 O O . CYS A 1 88 ? 0.160 3.881 -19.755 1.00 98.38 88 CYS A O 1
ATOM 697 N N . ARG A 1 89 ? 1.382 5.205 -21.085 1.00 97.88 89 ARG A N 1
ATOM 698 C CA . ARG A 1 89 ? 2.013 5.928 -19.972 1.00 97.88 89 ARG A CA 1
ATOM 699 C C . ARG A 1 89 ? 0.990 6.736 -19.167 1.00 97.88 89 ARG A C 1
ATOM 701 O O . ARG A 1 89 ? 1.053 6.752 -17.939 1.00 97.88 89 ARG A O 1
ATOM 708 N N . GLN A 1 90 ? 0.081 7.438 -19.843 1.00 98.31 90 GLN A N 1
ATOM 709 C CA . GLN A 1 90 ? -0.973 8.214 -19.186 1.00 98.31 90 GLN A CA 1
ATOM 710 C C . GLN A 1 90 ? -1.973 7.308 -18.462 1.00 98.31 90 GLN A C 1
ATOM 712 O O . GLN A 1 90 ? -2.279 7.584 -17.304 1.00 98.31 90 GLN A O 1
ATOM 717 N N . GLY A 1 91 ? -2.396 6.205 -19.082 1.00 98.25 91 GLY A N 1
ATOM 718 C CA . GLY A 1 91 ? -3.273 5.202 -18.476 1.00 98.25 91 GLY A CA 1
ATOM 719 C C . GLY A 1 91 ? -2.678 4.613 -17.199 1.00 98.25 91 GLY A C 1
ATOM 720 O O . GLY A 1 91 ? -3.317 4.649 -16.152 1.00 98.25 91 GLY A O 1
ATOM 721 N N . ALA A 1 92 ? -1.404 4.209 -17.217 1.00 98.31 92 ALA A N 1
ATOM 722 C CA . ALA A 1 92 ? -0.716 3.741 -16.010 1.00 98.31 92 ALA A CA 1
ATOM 723 C C . ALA A 1 92 ? -0.627 4.811 -14.907 1.00 98.31 92 ALA A C 1
ATOM 725 O O . ALA A 1 92 ? -0.704 4.502 -13.718 1.00 98.31 92 ALA A O 1
ATOM 726 N N . ASN A 1 93 ? -0.458 6.085 -15.271 1.00 97.62 93 ASN A N 1
ATOM 727 C CA . ASN A 1 93 ? -0.478 7.179 -14.298 1.00 97.62 93 ASN A CA 1
ATOM 728 C C . ASN A 1 93 ? -1.868 7.389 -13.691 1.00 97.62 93 ASN A C 1
ATOM 730 O O . ASN A 1 93 ? -1.968 7.624 -12.490 1.00 97.62 93 ASN A O 1
ATOM 734 N N . GLN A 1 94 ? -2.920 7.336 -14.508 1.00 98.06 94 GLN A N 1
ATOM 735 C CA . GLN A 1 94 ? -4.300 7.474 -14.045 1.00 98.06 94 GLN A CA 1
ATOM 736 C C . GLN A 1 94 ? -4.697 6.302 -13.148 1.00 98.06 94 GLN A C 1
ATOM 738 O O . GLN A 1 94 ? -5.235 6.540 -12.072 1.00 98.06 94 GLN A O 1
ATOM 743 N N . GLN A 1 95 ? -4.339 5.074 -13.535 1.00 97.44 95 GLN A N 1
ATOM 744 C CA . GLN A 1 95 ? -4.570 3.875 -12.735 1.00 97.44 95 GLN A CA 1
ATOM 745 C C . GLN A 1 95 ? -3.940 4.008 -11.345 1.00 97.44 95 GLN A C 1
ATOM 747 O O . GLN A 1 95 ? -4.636 3.862 -10.350 1.00 97.44 95 GLN A O 1
ATOM 752 N N . ARG A 1 96 ? -2.662 4.411 -11.264 1.00 96.88 96 ARG A N 1
ATOM 753 C CA . ARG A 1 96 ? -1.993 4.652 -9.973 1.00 96.88 96 ARG A CA 1
ATOM 754 C C . ARG A 1 96 ? -2.721 5.675 -9.107 1.00 96.88 96 ARG A C 1
ATOM 756 O O . ARG A 1 96 ? -2.960 5.416 -7.937 1.00 96.88 96 ARG A O 1
ATOM 763 N N . LYS A 1 97 ? -3.120 6.813 -9.684 1.00 96.38 97 LYS A N 1
ATOM 764 C CA . LYS A 1 97 ? -3.880 7.838 -8.950 1.00 96.38 97 LYS A CA 1
ATOM 765 C C . LYS A 1 97 ? -5.218 7.306 -8.439 1.00 96.38 97 LYS A C 1
ATOM 767 O O . LYS A 1 97 ? -5.631 7.663 -7.341 1.00 96.38 97 LYS A O 1
ATOM 772 N N . TYR A 1 98 ? -5.900 6.493 -9.244 1.00 96.50 98 TYR A N 1
ATOM 773 C CA . TYR A 1 98 ? -7.163 5.878 -8.861 1.00 96.50 98 TYR A CA 1
ATOM 774 C C . TYR A 1 98 ? -6.976 4.861 -7.731 1.00 96.50 98 TYR A C 1
ATOM 776 O O . TYR A 1 98 ? -7.737 4.880 -6.767 1.00 96.50 98 TYR A O 1
ATOM 784 N N . ASP A 1 99 ? -5.942 4.023 -7.808 1.00 93.94 99 ASP A N 1
ATOM 785 C CA . ASP A 1 99 ? -5.615 3.046 -6.769 1.00 93.94 99 ASP A CA 1
ATOM 786 C C . ASP A 1 99 ? -5.229 3.736 -5.452 1.00 93.94 99 ASP A C 1
ATOM 788 O O . ASP A 1 99 ? -5.745 3.361 -4.399 1.00 93.94 99 ASP A O 1
ATOM 792 N N . ASP A 1 100 ? -4.417 4.798 -5.510 1.00 90.31 100 ASP A N 1
ATOM 793 C CA . ASP A 1 100 ? -4.063 5.628 -4.351 1.00 90.31 100 ASP A CA 1
ATOM 794 C C . ASP A 1 100 ? -5.312 6.264 -3.718 1.00 90.31 100 ASP A C 1
ATOM 796 O O . ASP A 1 100 ? -5.504 6.217 -2.500 1.00 90.31 100 ASP A O 1
ATOM 800 N N . TYR A 1 101 ? -6.202 6.824 -4.545 1.00 94.50 101 TYR A N 1
ATOM 801 C CA . TYR A 1 101 ? -7.465 7.404 -4.087 1.00 94.50 101 TYR A CA 1
ATOM 802 C C . TYR A 1 101 ? -8.374 6.352 -3.439 1.00 94.50 101 TYR A C 1
ATOM 804 O O . TYR A 1 101 ? -8.935 6.582 -2.365 1.00 94.50 101 TYR A O 1
ATOM 812 N N . ARG A 1 102 ? -8.487 5.170 -4.053 1.00 92.12 102 ARG A N 1
ATOM 813 C CA . ARG A 1 102 ? -9.265 4.049 -3.520 1.00 92.12 102 ARG A CA 1
ATOM 814 C C . ARG A 1 102 ? -8.702 3.577 -2.182 1.00 92.12 102 ARG A C 1
ATOM 816 O O . ARG A 1 102 ? -9.474 3.431 -1.236 1.00 92.12 102 ARG A O 1
ATOM 823 N N . ALA A 1 103 ? -7.389 3.387 -2.077 1.00 87.50 103 ALA A N 1
ATOM 824 C CA . ALA A 1 103 ? -6.734 3.013 -0.827 1.00 87.50 103 ALA A CA 1
ATOM 825 C C . ALA A 1 103 ? -6.993 4.054 0.273 1.00 87.50 103 ALA A C 1
ATOM 827 O O . ALA A 1 103 ? -7.389 3.703 1.386 1.00 87.50 103 ALA A O 1
ATOM 828 N N . TRP A 1 104 ? -6.869 5.343 -0.051 1.00 91.44 104 TRP A N 1
ATOM 829 C CA . TRP A 1 104 ? -7.151 6.421 0.894 1.00 91.44 104 TRP A CA 1
ATOM 830 C C . TRP A 1 104 ? -8.620 6.439 1.344 1.00 91.44 104 TRP A C 1
ATOM 832 O O . TRP A 1 104 ? -8.895 6.582 2.534 1.00 91.44 104 TRP A O 1
ATOM 842 N N . SER A 1 105 ? -9.569 6.212 0.429 1.00 89.12 105 SER A N 1
ATOM 843 C CA . SER A 1 105 ? -11.003 6.142 0.758 1.00 89.12 105 SER A CA 1
ATOM 844 C C . SER A 1 105 ? -11.339 5.003 1.731 1.00 89.12 105 SER A C 1
ATOM 846 O O . SER A 1 105 ? -12.154 5.182 2.635 1.00 89.12 105 SER A O 1
ATOM 848 N N . GLN A 1 106 ? -10.661 3.856 1.613 1.00 86.75 106 GLN A N 1
ATOM 849 C CA . GLN A 1 106 ? -10.812 2.736 2.546 1.00 86.75 106 GLN A CA 1
ATOM 850 C C . GLN A 1 106 ? -10.294 3.096 3.943 1.00 86.75 106 GLN A C 1
ATOM 852 O O . GLN A 1 106 ? -10.977 2.842 4.936 1.00 86.75 106 GLN A O 1
ATOM 857 N N . VAL A 1 107 ? -9.126 3.740 4.029 1.00 86.62 107 VAL A N 1
ATOM 858 C CA . VAL A 1 107 ? -8.570 4.233 5.300 1.00 86.62 107 VAL A CA 1
ATOM 859 C C . VAL A 1 107 ? -9.487 5.280 5.935 1.00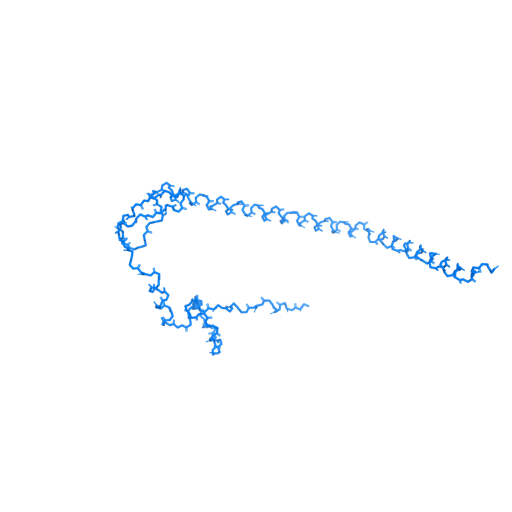 86.62 107 VAL A C 1
ATOM 861 O O . VAL A 1 107 ? -9.729 5.229 7.143 1.00 86.62 107 VAL A O 1
ATOM 864 N N . ALA A 1 108 ? -10.040 6.195 5.137 1.00 89.25 108 ALA A N 1
ATOM 865 C CA . A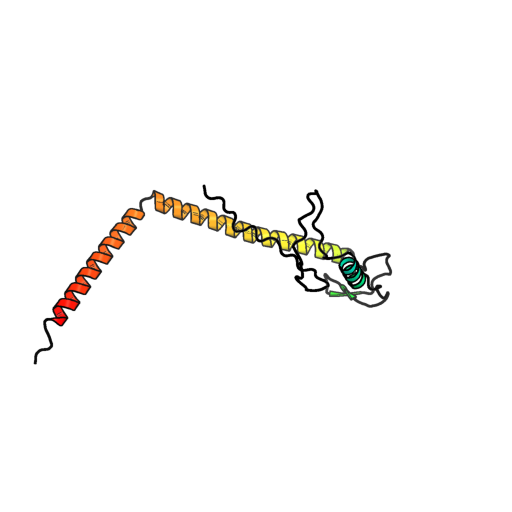LA A 1 108 ? -10.977 7.208 5.611 1.00 89.25 108 ALA A CA 1
ATOM 866 C C . ALA A 1 108 ? -12.252 6.569 6.190 1.00 89.25 108 ALA A C 1
ATOM 868 O O . ALA A 1 108 ? -12.672 6.932 7.287 1.00 89.25 108 ALA A O 1
ATOM 869 N N . ALA A 1 109 ? -12.818 5.564 5.514 1.00 86.62 109 ALA A N 1
ATOM 870 C CA . ALA A 1 109 ? -14.000 4.842 5.987 1.00 86.62 109 ALA A CA 1
ATOM 871 C C . ALA A 1 109 ? -13.748 4.081 7.302 1.00 86.62 109 ALA A C 1
ATOM 873 O O . ALA A 1 109 ? -14.572 4.129 8.216 1.00 86.62 109 ALA A O 1
ATOM 874 N N . VAL A 1 110 ? -12.598 3.409 7.432 1.00 90.69 110 VAL A N 1
ATOM 875 C CA . VAL A 1 110 ? -12.210 2.732 8.683 1.00 90.69 110 VAL A CA 1
ATOM 876 C C . VAL A 1 110 ? -12.023 3.746 9.810 1.00 90.69 110 VAL A C 1
ATOM 878 O O . VAL A 1 110 ? -12.529 3.539 10.909 1.00 90.69 110 VAL A O 1
ATOM 881 N N . THR A 1 111 ? -11.345 4.860 9.532 1.00 88.00 111 THR A N 1
ATOM 882 C CA . THR A 1 111 ? -11.129 5.934 10.511 1.00 88.00 111 THR A CA 1
ATOM 883 C C . THR A 1 111 ? -12.451 6.528 10.998 1.00 88.00 111 THR A C 1
ATOM 885 O O . THR A 1 111 ? -12.619 6.710 12.201 1.00 88.00 111 THR A O 1
ATOM 888 N N . ALA A 1 112 ? -13.407 6.769 10.096 1.00 90.44 112 ALA A N 1
ATOM 889 C CA . ALA A 1 112 ? -14.742 7.245 10.458 1.00 90.44 112 ALA A CA 1
ATOM 890 C C . ALA A 1 112 ? -15.463 6.253 11.384 1.00 90.44 112 ALA A C 1
ATOM 892 O O . A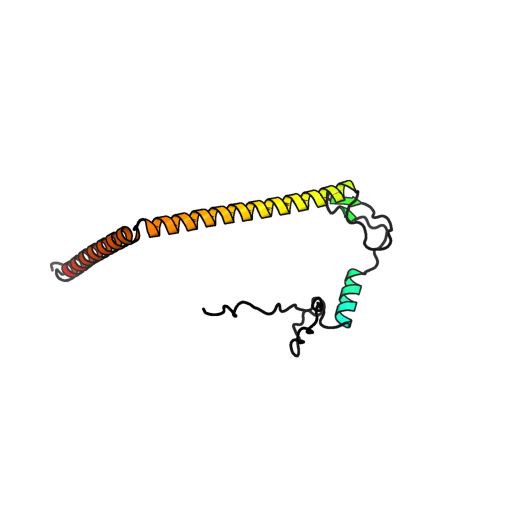LA A 1 112 ? -15.921 6.629 12.457 1.00 90.44 112 ALA A O 1
ATOM 893 N N . ARG A 1 113 ? -15.446 4.957 11.045 1.00 91.50 113 ARG A N 1
ATOM 894 C CA . ARG A 1 113 ? -16.051 3.912 11.885 1.00 91.50 113 ARG A CA 1
ATOM 895 C C . ARG A 1 113 ? -15.401 3.807 13.268 1.00 91.50 113 ARG A C 1
ATOM 897 O O . ARG A 1 113 ? -16.081 3.519 14.249 1.00 91.50 113 ARG A O 1
ATOM 904 N N . LEU A 1 114 ? -14.087 4.010 13.358 1.00 91.69 114 LEU A N 1
ATOM 905 C CA . LEU A 1 114 ? -13.385 4.048 14.642 1.00 91.69 114 LEU A CA 1
ATOM 906 C C . LEU A 1 114 ? -13.793 5.265 15.482 1.00 91.69 114 LEU A C 1
ATOM 908 O O . LEU A 1 114 ? -13.899 5.133 16.701 1.00 91.69 114 LEU A O 1
ATOM 912 N N . ALA A 1 115 ? -14.039 6.419 14.854 1.00 90.19 115 ALA A N 1
ATOM 913 C CA . ALA A 1 115 ? -14.570 7.593 15.542 1.00 90.19 115 ALA A CA 1
ATOM 914 C C . ALA A 1 115 ? -15.978 7.318 16.099 1.00 90.19 115 ALA A C 1
ATOM 916 O O . ALA A 1 115 ? -16.193 7.513 17.293 1.00 90.19 115 ALA A O 1
ATOM 917 N N . ASP A 1 116 ? -16.871 6.731 15.297 1.00 90.12 116 ASP A N 1
ATOM 918 C CA . ASP A 1 116 ? -18.224 6.362 15.740 1.00 90.12 116 ASP A CA 1
ATOM 919 C C . ASP A 1 116 ? -18.198 5.381 16.926 1.00 90.12 116 ASP A C 1
ATOM 921 O O . ASP A 1 116 ? -18.920 5.549 17.909 1.00 90.12 116 ASP A O 1
ATOM 925 N N . LEU A 1 117 ? -17.333 4.359 16.874 1.00 88.81 117 LEU A N 1
ATOM 926 C CA . LEU A 1 117 ? -17.167 3.396 17.971 1.00 88.81 117 LEU A CA 1
ATOM 927 C C . LEU A 1 117 ? -16.632 4.054 19.243 1.00 88.81 117 LEU A C 1
ATOM 929 O O . LEU A 1 117 ? -17.061 3.716 20.348 1.00 88.81 117 LEU A O 1
ATOM 933 N N . ARG A 1 118 ? -15.685 4.984 19.104 1.00 91.75 118 ARG A N 1
ATOM 934 C CA . ARG A 1 118 ? -15.156 5.747 20.236 1.00 91.75 118 ARG A CA 1
ATOM 935 C C . ARG A 1 118 ? -16.261 6.572 20.895 1.00 91.75 118 ARG A C 1
ATOM 937 O O . ARG A 1 118 ? -16.336 6.587 22.126 1.00 91.75 118 ARG A O 1
ATOM 944 N N . ASP A 1 119 ? -17.109 7.214 20.099 1.00 89.06 119 ASP A N 1
ATOM 945 C CA . ASP A 1 119 ? -18.225 8.019 20.592 1.00 89.06 119 ASP A CA 1
ATOM 946 C C . ASP A 1 119 ? -19.312 7.151 21.243 1.00 89.06 119 ASP A C 1
ATOM 948 O O . ASP A 1 119 ? -19.821 7.517 22.304 1.00 89.06 119 ASP A O 1
ATOM 952 N N . ASP A 1 120 ? -19.604 5.958 20.708 1.00 85.44 120 ASP A N 1
ATOM 953 C CA . ASP A 1 120 ? -20.503 4.983 21.348 1.00 85.44 120 ASP A CA 1
ATOM 954 C C . ASP A 1 120 ? -19.963 4.527 22.713 1.00 85.44 120 ASP A C 1
ATOM 956 O O . ASP A 1 120 ? -20.677 4.582 23.718 1.00 85.44 120 ASP A O 1
ATOM 960 N N . ILE A 1 121 ? -18.678 4.158 22.797 1.00 83.81 121 ILE A N 1
ATOM 961 C CA . ILE A 1 121 ? -18.028 3.796 24.069 1.00 83.81 121 ILE A CA 1
ATOM 962 C C . ILE A 1 121 ? -18.123 4.951 25.070 1.00 83.81 121 ILE A C 1
ATOM 964 O O . ILE A 1 121 ? -18.461 4.737 26.239 1.00 83.81 121 ILE A O 1
ATOM 968 N N . HIS A 1 122 ? -17.839 6.177 24.626 1.00 86.50 122 HIS A N 1
ATOM 969 C CA . HIS A 1 122 ? -17.939 7.356 25.477 1.00 86.50 122 HIS A CA 1
ATOM 970 C C . HIS A 1 122 ? -19.379 7.575 25.957 1.00 86.50 122 HIS A C 1
ATOM 972 O O . HIS A 1 122 ? -19.602 7.765 27.151 1.00 86.50 122 HIS A O 1
ATOM 978 N N . SER A 1 123 ? -20.357 7.459 25.057 1.00 86.50 123 SER A N 1
ATOM 979 C CA . SER A 1 123 ? -21.783 7.607 25.346 1.00 86.50 123 SER A CA 1
ATOM 980 C C . SER A 1 123 ? -22.305 6.561 26.333 1.00 86.50 123 SER A C 1
ATOM 982 O O . SER A 1 123 ? -23.093 6.888 27.218 1.00 86.50 123 SER A O 1
ATOM 984 N N . ARG A 1 124 ? -21.865 5.302 26.227 1.00 84.38 124 ARG A N 1
ATOM 985 C CA . ARG A 1 124 ? -22.211 4.250 27.198 1.00 84.38 124 ARG A CA 1
ATOM 986 C C . ARG A 1 124 ? -21.618 4.557 28.570 1.00 84.38 124 ARG A C 1
ATOM 988 O O . ARG A 1 124 ? -22.308 4.491 29.584 1.00 84.38 124 ARG A O 1
ATOM 995 N N . ARG A 1 125 ? -20.354 4.990 28.600 1.00 82.56 125 ARG A N 1
ATOM 996 C CA . ARG A 1 125 ? -19.673 5.368 29.843 1.00 82.56 125 ARG A CA 1
ATOM 997 C C . ARG A 1 125 ? -20.369 6.532 30.551 1.00 82.56 125 ARG A C 1
ATOM 999 O O . ARG A 1 125 ? -20.499 6.489 31.771 1.00 82.56 125 ARG A O 1
ATOM 1006 N N . THR A 1 126 ? -20.819 7.549 29.815 1.00 84.44 126 THR A N 1
ATOM 1007 C CA . THR A 1 126 ? -21.515 8.710 30.395 1.00 84.44 126 THR A CA 1
ATOM 1008 C C . THR A 1 126 ? -22.962 8.414 30.772 1.00 84.44 126 THR A C 1
ATOM 1010 O O . THR A 1 126 ? -23.428 8.934 31.781 1.00 84.44 126 THR A O 1
ATOM 1013 N N . ARG A 1 127 ? -23.660 7.534 30.039 1.00 79.25 127 ARG A N 1
ATOM 1014 C CA . ARG A 1 127 ? -25.030 7.097 30.367 1.00 79.25 127 ARG A CA 1
ATOM 1015 C C . ARG A 1 127 ? -25.135 6.208 31.610 1.00 79.25 127 ARG A C 1
ATOM 1017 O O . ARG A 1 127 ? -26.232 5.799 31.966 1.00 79.25 127 ARG A O 1
ATOM 1024 N N . GLY A 1 128 ? -24.030 5.937 32.303 1.00 63.38 128 GLY A N 1
ATOM 1025 C CA . GLY A 1 128 ? -24.068 5.223 33.576 1.00 63.38 128 GLY A CA 1
ATOM 1026 C C . GLY A 1 128 ? -24.274 3.715 33.440 1.00 63.38 128 GLY A C 1
ATOM 1027 O O . GLY A 1 128 ? -24.549 3.064 34.444 1.00 63.38 128 GLY A O 1
ATOM 1028 N N . SER A 1 129 ? -24.045 3.126 32.258 1.00 62.75 129 SER A N 1
ATOM 1029 C CA . SER A 1 129 ? -24.093 1.665 32.075 1.00 62.75 129 SER A CA 1
ATOM 1030 C C . SER A 1 129 ? -22.974 0.926 32.828 1.00 62.75 129 SER A C 1
ATOM 1032 O O . SER A 1 129 ? -22.930 -0.297 32.840 1.00 62.75 129 SER A O 1
ATOM 1034 N N . VAL A 1 130 ? -22.069 1.649 33.500 1.00 68.81 130 VAL A N 1
ATOM 1035 C CA . VAL A 1 130 ? -21.188 1.074 34.530 1.00 68.81 130 VAL A CA 1
ATOM 1036 C C . VAL A 1 130 ? -22.014 0.474 35.668 1.00 68.81 130 VAL A C 1
ATOM 1038 O O . VAL A 1 130 ? -21.643 -0.571 36.186 1.00 68.81 130 VAL A O 1
ATOM 1041 N N . LYS A 1 131 ? -23.142 1.097 36.026 1.00 69.88 131 LYS A N 1
ATOM 1042 C CA . LYS A 1 131 ? -24.007 0.631 37.108 1.00 69.88 131 LYS A CA 1
ATOM 1043 C C . LYS A 1 131 ? -24.776 -0.628 36.706 1.00 69.88 131 LYS A C 1
ATOM 1045 O O . LYS A 1 131 ? -24.718 -1.605 37.430 1.00 69.88 131 LYS A O 1
ATOM 1050 N N . GLU A 1 132 ? -25.346 -0.661 35.499 1.00 74.00 132 GLU A N 1
ATOM 1051 C CA . GLU A 1 132 ? -25.969 -1.877 34.940 1.00 74.00 132 GLU A CA 1
ATOM 1052 C C . GLU A 1 132 ? -24.977 -3.047 34.838 1.00 74.00 132 GLU A C 1
ATOM 1054 O O . GLU A 1 132 ? -25.325 -4.187 35.137 1.00 74.00 132 GLU A O 1
ATOM 1059 N N . LEU A 1 133 ? -23.720 -2.778 34.463 1.00 72.00 133 LEU A N 1
ATOM 1060 C CA . LEU A 1 133 ? -22.670 -3.801 34.436 1.00 72.00 133 LEU A CA 1
ATOM 1061 C C . LEU A 1 133 ? -22.268 -4.273 35.845 1.00 72.00 133 LEU A C 1
ATOM 1063 O O . LEU A 1 133 ? -22.028 -5.463 36.032 1.00 72.00 133 LEU A O 1
ATOM 1067 N N . GLN A 1 134 ? -22.214 -3.372 36.831 1.00 78.75 134 GLN A N 1
ATOM 1068 C CA . GLN A 1 134 ? -21.950 -3.716 38.235 1.00 78.75 134 GLN A CA 1
ATOM 1069 C C . GLN A 1 134 ? -23.107 -4.507 38.867 1.00 78.75 134 GLN A C 1
ATOM 1071 O O . GLN A 1 134 ? -22.855 -5.451 39.616 1.00 78.75 134 GLN A O 1
ATOM 1076 N N . ASP A 1 135 ? -24.354 -4.165 38.538 1.00 80.69 135 ASP A N 1
ATOM 1077 C CA . ASP A 1 135 ? -25.553 -4.852 39.024 1.00 80.69 135 ASP A CA 1
ATOM 1078 C C . ASP A 1 135 ? -25.617 -6.289 38.469 1.00 80.69 135 ASP A C 1
ATOM 1080 O O . ASP A 1 135 ? -25.806 -7.241 39.230 1.00 80.69 135 ASP A O 1
ATOM 1084 N N . LEU A 1 136 ? -25.331 -6.474 37.173 1.00 77.50 136 LEU A N 1
ATOM 1085 C CA . LEU A 1 136 ? -25.205 -7.802 36.556 1.00 77.50 136 LEU A CA 1
ATOM 1086 C C . LEU A 1 136 ? -24.057 -8.629 37.159 1.00 77.50 136 LEU A C 1
ATOM 1088 O O . LEU A 1 136 ? -24.197 -9.838 37.351 1.00 77.50 136 LEU A O 1
ATOM 1092 N N . GLU A 1 137 ? -22.920 -8.004 37.480 1.00 89.25 137 GLU A N 1
ATOM 1093 C CA . GLU A 1 137 ? -21.799 -8.684 38.141 1.00 89.25 137 GLU A CA 1
ATOM 1094 C C . GLU A 1 137 ? -22.178 -9.166 39.553 1.00 89.25 137 GLU A C 1
ATOM 1096 O O . GLU A 1 137 ? -21.822 -10.281 39.951 1.00 89.25 137 GLU A O 1
ATOM 1101 N N . ALA A 1 138 ? -22.917 -8.351 40.312 1.00 88.8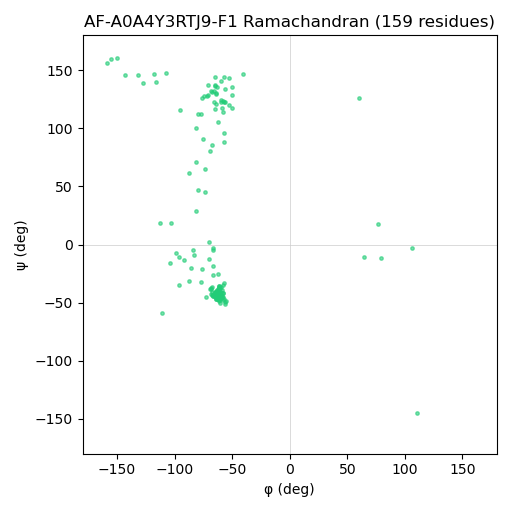1 138 ALA A N 1
ATOM 1102 C CA . ALA A 1 138 ? -23.407 -8.715 41.638 1.00 88.81 138 ALA A CA 1
ATOM 1103 C C . ALA A 1 138 ? -24.406 -9.886 41.580 1.00 88.81 138 ALA A C 1
ATOM 1105 O O . ALA A 1 138 ? -24.314 -10.817 42.387 1.00 88.81 138 ALA A O 1
ATOM 1106 N N . GLU A 1 139 ? -25.308 -9.885 40.597 1.00 93.06 139 GLU A N 1
ATOM 1107 C CA . GLU A 1 139 ? -26.277 -10.963 40.381 1.00 93.06 139 GLU A CA 1
ATOM 1108 C C . GLU A 1 139 ? -25.586 -12.294 40.032 1.00 93.06 139 GLU A C 1
ATOM 1110 O O . GLU A 1 139 ? -25.875 -13.332 40.636 1.00 93.06 139 GLU A O 1
ATOM 1115 N N . LEU A 1 140 ? -24.584 -12.264 39.147 1.00 92.69 140 LEU A N 1
ATOM 1116 C CA . LEU A 1 140 ? -23.779 -13.438 38.788 1.00 92.69 140 LEU A CA 1
ATOM 1117 C C . LEU A 1 140 ? -23.037 -14.037 39.991 1.00 92.69 140 LEU A C 1
ATOM 1119 O O . LEU A 1 140 ? -23.035 -15.258 40.170 1.00 92.69 140 LEU A O 1
ATOM 1123 N N . LYS A 1 141 ? -22.433 -13.194 40.840 1.00 92.56 141 LYS A N 1
ATOM 1124 C CA . LYS A 1 141 ? -21.750 -13.638 42.071 1.00 92.56 141 LYS A CA 1
ATOM 1125 C C . LYS A 1 141 ? -22.720 -14.282 43.063 1.00 92.56 141 LYS A C 1
ATOM 1127 O O . LYS A 1 141 ? -22.382 -15.300 43.672 1.00 92.56 141 LYS A O 1
ATOM 1132 N N . SER A 1 142 ? -23.928 -13.733 43.195 1.00 94.06 142 SER A N 1
ATOM 1133 C CA . SER A 1 142 ? -24.990 -14.316 44.022 1.00 94.06 142 SER A CA 1
ATOM 1134 C C . SER A 1 142 ? -25.371 -15.720 43.536 1.00 94.06 142 SER A C 1
ATOM 1136 O O . SER A 1 142 ? -25.330 -16.681 44.308 1.00 94.06 142 SER A O 1
ATOM 1138 N N . LEU A 1 143 ? -25.632 -15.879 42.234 1.00 93.12 143 LEU A N 1
ATOM 1139 C CA . LEU A 1 143 ? -25.984 -17.173 41.640 1.00 93.12 143 LEU A CA 1
ATOM 1140 C C . LEU A 1 143 ? -24.871 -18.216 41.796 1.00 93.12 143 LEU A C 1
ATOM 1142 O O . LEU A 1 143 ? -25.146 -19.355 42.174 1.00 93.12 143 LEU A O 1
ATOM 1146 N N . LEU A 1 144 ? -23.615 -17.829 41.564 1.00 92.94 144 LEU A N 1
ATOM 1147 C CA . LEU A 1 144 ? -22.452 -18.699 41.773 1.00 92.94 144 LEU A CA 1
ATOM 1148 C C . LEU A 1 144 ? -22.367 -19.211 43.213 1.00 92.94 144 LEU A C 1
ATOM 1150 O O . LEU A 1 144 ? -22.115 -20.396 43.430 1.00 92.94 144 LEU A O 1
ATOM 1154 N N . THR A 1 145 ? -22.641 -18.341 44.184 1.00 94.38 145 THR A N 1
ATOM 1155 C CA . THR A 1 145 ? -22.633 -18.698 45.608 1.00 94.38 145 THR A CA 1
ATOM 1156 C C . THR A 1 145 ? -23.731 -19.718 45.929 1.00 94.38 145 THR A C 1
ATOM 1158 O O . THR A 1 145 ? -23.480 -20.702 46.624 1.00 94.38 145 THR A O 1
ATOM 1161 N N . VAL A 1 146 ? -24.935 -19.547 45.368 1.00 92.44 146 VAL A N 1
ATOM 1162 C CA . VAL A 1 146 ? -26.048 -20.504 45.524 1.00 92.44 146 VAL A CA 1
ATOM 1163 C C . VAL A 1 146 ? -25.710 -21.864 44.906 1.00 92.44 146 VAL A C 1
ATOM 1165 O O . VAL A 1 146 ? -25.985 -22.902 45.512 1.00 92.44 146 VAL A O 1
ATOM 1168 N N . VAL A 1 147 ? -25.098 -21.882 43.719 1.00 90.62 147 VAL A N 1
ATOM 1169 C CA . VAL A 1 147 ? -24.671 -23.125 43.056 1.00 90.62 147 VAL A CA 1
ATOM 1170 C C . VAL A 1 147 ?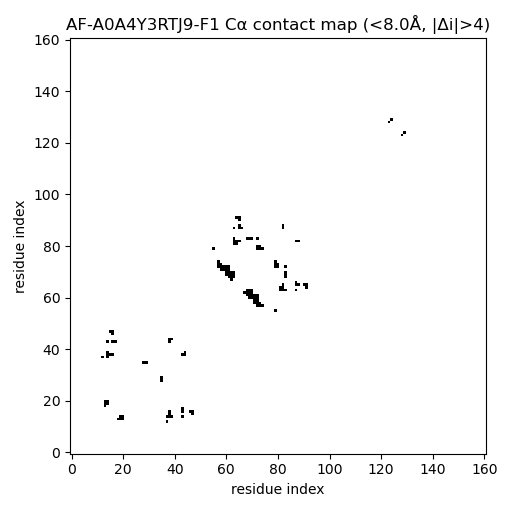 -23.601 -23.842 43.880 1.00 90.62 147 VAL A C 1
ATOM 1172 O O . VAL A 1 147 ? -23.735 -25.039 44.133 1.00 90.62 147 VAL A O 1
ATOM 1175 N N . GLN A 1 148 ? -22.580 -23.123 44.355 1.00 90.00 148 GLN A N 1
ATOM 1176 C CA . GLN A 1 148 ? -21.531 -23.689 45.211 1.00 90.00 148 GLN A CA 1
ATOM 1177 C C . GLN A 1 148 ? -22.097 -24.269 46.511 1.00 90.00 148 GLN A C 1
ATOM 1179 O O . GLN A 1 148 ? -21.724 -25.375 46.897 1.00 90.00 148 GLN A O 1
ATOM 1184 N N . TYR A 1 149 ? -23.037 -23.569 47.151 1.00 90.62 149 TYR A N 1
ATOM 1185 C CA . TYR A 1 149 ? -23.706 -24.058 48.356 1.00 90.62 149 TYR A CA 1
ATOM 1186 C C . TYR A 1 149 ? -24.471 -25.366 48.102 1.00 90.62 149 TYR A C 1
ATOM 1188 O O . TYR A 1 149 ? -24.338 -26.319 48.869 1.00 90.62 149 TYR A O 1
ATOM 1196 N N . ARG A 1 150 ? -25.225 -25.453 46.996 1.00 87.25 150 ARG A N 1
ATOM 1197 C CA . ARG A 1 150 ? -25.963 -26.675 46.627 1.00 87.25 150 ARG A CA 1
ATOM 1198 C C . ARG A 1 150 ? -25.043 -27.856 46.329 1.00 87.25 150 ARG A C 1
ATOM 1200 O O . ARG A 1 150 ? -25.341 -28.968 46.752 1.00 87.25 150 ARG A O 1
ATOM 1207 N N . LEU A 1 151 ? -23.932 -27.618 45.631 1.00 85.38 151 LEU A N 1
ATOM 1208 C CA . LEU A 1 151 ? -22.930 -28.652 45.365 1.00 85.38 151 LEU A CA 1
ATOM 1209 C C . LEU A 1 151 ? -22.292 -29.166 46.663 1.00 85.38 151 LEU A C 1
ATOM 1211 O O . LEU A 1 151 ? -22.122 -30.372 46.822 1.00 85.38 151 LEU A O 1
ATOM 1215 N N . HIS A 1 152 ? -21.990 -28.273 47.610 1.00 85.56 152 HIS A N 1
ATOM 1216 C CA . HIS A 1 152 ? -21.473 -28.664 48.921 1.00 85.56 152 HIS A CA 1
ATOM 1217 C C . HIS A 1 152 ? -22.480 -29.477 49.740 1.00 85.56 152 HIS A C 1
ATOM 1219 O O . HIS A 1 152 ? -22.095 -30.492 50.314 1.00 85.56 152 HIS A O 1
ATOM 1225 N N . ALA A 1 153 ? -23.754 -29.074 49.775 1.00 83.31 153 ALA A N 1
ATOM 1226 C CA . ALA A 1 153 ? -24.800 -29.808 50.489 1.00 83.31 153 ALA A CA 1
ATOM 1227 C C . ALA A 1 153 ? -24.976 -31.235 49.938 1.00 83.31 153 ALA A C 1
ATOM 1229 O O . ALA A 1 153 ? -24.941 -32.198 50.699 1.00 83.31 153 ALA A O 1
ATOM 1230 N N . ALA A 1 154 ? -25.032 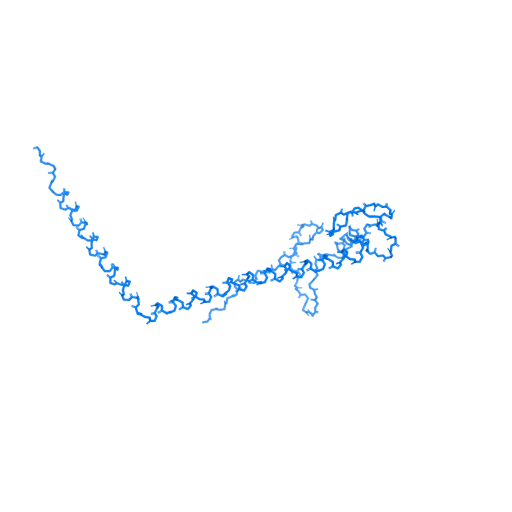-31.383 48.610 1.00 79.88 154 ALA A N 1
ATOM 1231 C CA . ALA A 1 154 ? -25.142 -32.689 47.958 1.00 79.88 154 ALA A CA 1
ATOM 1232 C C . ALA A 1 154 ? -23.940 -33.616 48.226 1.00 79.88 154 ALA A C 1
ATOM 1234 O O . ALA A 1 154 ? -24.077 -34.833 48.171 1.00 79.88 154 ALA A O 1
ATOM 1235 N N . SER A 1 155 ? -22.761 -33.060 48.524 1.00 83.31 155 SER A N 1
ATOM 1236 C CA . SER A 1 155 ? -21.580 -33.846 48.899 1.00 83.31 155 SER A CA 1
ATOM 1237 C C . SER A 1 155 ? -21.633 -34.377 50.335 1.00 83.31 155 SER A C 1
ATOM 1239 O O . SER A 1 155 ? -20.887 -35.305 50.648 1.00 83.31 155 SER A O 1
ATOM 1241 N N . LEU A 1 156 ? -22.436 -33.774 51.215 1.00 84.44 156 LEU A N 1
ATOM 1242 C CA . LEU A 1 156 ? -22.577 -34.198 52.611 1.00 84.44 156 LEU A CA 1
ATOM 1243 C C . LEU A 1 156 ? -23.647 -35.284 52.766 1.00 84.44 156 LEU A C 1
ATOM 1245 O O . LEU A 1 156 ? -23.485 -36.176 53.596 1.00 84.44 156 LEU A O 1
ATOM 1249 N N . ASP A 1 157 ? -24.675 -35.260 51.918 1.00 78.12 157 ASP A N 1
ATOM 1250 C CA . ASP A 1 157 ? -25.732 -36.275 51.840 1.00 78.12 157 ASP A CA 1
ATOM 1251 C C . ASP A 1 157 ? -25.271 -37.517 51.058 1.00 78.12 157 ASP A C 1
ATOM 1253 O O . ASP A 1 157 ? -25.967 -37.978 50.156 1.00 78.12 157 ASP A O 1
ATOM 1257 N N . GLY A 1 158 ? -24.066 -38.026 51.362 1.00 61.16 158 GLY A N 1
ATOM 1258 C CA . GLY A 1 158 ? -23.433 -39.155 50.671 1.00 61.16 158 GLY A CA 1
ATOM 1259 C C . GLY A 1 158 ? -24.423 -40.281 50.333 1.00 61.16 158 GLY A C 1
ATOM 1260 O O . GLY A 1 158 ? -25.384 -40.488 51.078 1.00 61.16 158 GLY A O 1
ATOM 1261 N N . PRO A 1 159 ? -24.221 -40.986 49.201 1.00 59.91 159 PRO A N 1
ATOM 1262 C CA . PRO A 1 159 ? -25.238 -41.853 48.619 1.00 59.91 159 PRO A CA 1
ATOM 1263 C C . PRO A 1 159 ? -25.809 -42.804 49.677 1.00 59.91 159 PRO A C 1
ATOM 1265 O O . PRO A 1 159 ? -25.030 -43.361 50.457 1.00 59.91 159 PRO A O 1
ATOM 1268 N N . PRO A 1 160 ? -27.144 -42.977 49.733 1.00 60.91 160 PRO A N 1
ATOM 1269 C CA . PRO A 1 160 ? -27.744 -43.903 50.678 1.00 60.91 160 PRO A CA 1
ATOM 1270 C C . PRO A 1 160 ? -27.1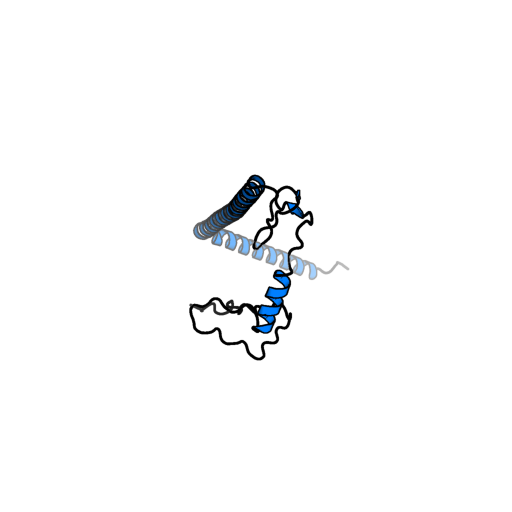37 -45.292 50.445 1.00 60.91 160 PRO A C 1
ATOM 1272 O O . PRO A 1 160 ? -27.157 -45.784 49.315 1.00 60.91 160 PRO A O 1
ATOM 1275 N N . ASN A 1 161 ? -26.539 -45.853 51.504 1.00 65.69 161 ASN A N 1
ATOM 1276 C CA . ASN A 1 161 ? -26.004 -47.220 51.534 1.00 65.69 161 ASN A CA 1
ATOM 1277 C C . ASN A 1 161 ? -27.086 -48.252 51.209 1.00 65.69 161 ASN A C 1
ATOM 1279 O O . ASN A 1 161 ? -28.219 -48.087 51.722 1.00 65.69 161 ASN A O 1
#

Mean predicted aligned error: 13.9 Å